Protein AF-A0A9X7P7D6-F1 (afdb_monomer_lite)

Foldseek 3Di:
DLVVCLVVVHEEEDADECLLCVLVVHDCLVVVVVNVVSVYHYAHEFFQWDPNPPPDPPTDGDPPPVSVVVRVVVRQVVCVVSVHRHPHYDYPDPD

pLDDT: mean 92.71, std 6.26, range [69.5, 98.5]

Secondary structure (DSSP, 8-state):
-HHHHHHTT---EEEE-HHHHHHTT---HHHHHHHHHTT-EEEEEE--BSTT--SSTT--B---HHHHHHHHHHHHHHHHHTT-----EEES---

Structure (mmCIF, N/CA/C/O backbone):
data_AF-A0A9X7P7D6-F1
#
_entry.id   AF-A0A9X7P7D6-F1
#
loop_
_atom_site.group_PDB
_atom_site.id
_atom_site.type_symbol
_atom_site.label_atom_id
_atom_site.label_alt_id
_atom_site.label_comp_id
_atom_site.label_asym_id
_atom_site.label_entity_id
_atom_site.label_seq_id
_atom_site.pdbx_PDB_ins_code
_atom_site.Cartn_x
_atom_site.Cartn_y
_atom_site.Cartn_z
_atom_site.occupancy
_atom_site.B_iso_or_equiv
_atom_site.auth_seq_id
_atom_site.auth_comp_id
_atom_site.auth_asym_id
_atom_site.auth_atom_id
_atom_site.pdbx_PDB_model_num
ATOM 1 N N . MET A 1 1 ? 3.170 0.646 19.014 1.00 77.62 1 MET A N 1
ATOM 2 C CA . MET A 1 1 ? 2.281 1.727 18.528 1.00 77.62 1 MET A CA 1
ATOM 3 C C . MET A 1 1 ? 0.835 1.246 18.457 1.00 77.62 1 MET A C 1
ATOM 5 O O . MET A 1 1 ? 0.040 1.791 19.205 1.00 77.62 1 MET A O 1
ATOM 9 N N . LEU A 1 2 ? 0.523 0.174 17.716 1.00 83.00 2 LEU A N 1
ATOM 10 C CA . LEU A 1 2 ? -0.821 -0.438 17.668 1.00 83.00 2 LEU A CA 1
ATOM 11 C C . LEU A 1 2 ? -1.446 -0.690 19.053 1.00 83.00 2 LEU A C 1
ATOM 13 O O . LEU A 1 2 ? -2.543 -0.222 19.321 1.00 83.00 2 LEU A O 1
ATOM 17 N N . GLN A 1 3 ? -0.704 -1.303 19.984 1.00 83.81 3 GLN A N 1
ATOM 18 C CA . GLN A 1 3 ? -1.169 -1.506 21.368 1.00 83.81 3 GLN A CA 1
ATOM 19 C C . GLN A 1 3 ? -1.549 -0.203 22.088 1.00 83.81 3 GLN A C 1
ATOM 21 O O . GLN A 1 3 ? -2.490 -0.190 22.872 1.00 83.81 3 GLN A O 1
ATOM 26 N N . ARG A 1 4 ? -0.836 0.903 21.823 1.00 88.56 4 ARG A N 1
ATOM 27 C CA . ARG A 1 4 ? -1.163 2.211 22.409 1.00 88.56 4 ARG A CA 1
ATOM 28 C C . ARG A 1 4 ? -2.419 2.792 21.767 1.00 88.56 4 ARG A C 1
ATOM 30 O O . ARG A 1 4 ? -3.275 3.272 22.494 1.00 88.56 4 ARG A O 1
ATOM 37 N N . LEU A 1 5 ? -2.545 2.721 20.439 1.00 89.50 5 LEU A N 1
ATOM 38 C CA . LEU A 1 5 ? -3.763 3.162 19.748 1.00 89.50 5 LEU A CA 1
ATOM 39 C C . LEU A 1 5 ? -4.987 2.403 20.265 1.00 89.50 5 LEU A C 1
ATOM 41 O O . LEU A 1 5 ? -5.983 3.026 20.615 1.00 89.50 5 LEU A O 1
ATOM 45 N N . HIS A 1 6 ? -4.865 1.086 20.427 1.00 86.19 6 HIS A N 1
ATOM 46 C CA . HIS A 1 6 ? -5.916 0.255 20.996 1.00 86.19 6 HIS A CA 1
ATOM 47 C C . HIS A 1 6 ? -6.245 0.637 22.449 1.00 86.19 6 HIS A C 1
ATOM 49 O O . HIS A 1 6 ? -7.408 0.880 22.768 1.00 86.19 6 HIS A O 1
ATOM 55 N N . LEU A 1 7 ? -5.230 0.769 23.316 1.00 91.56 7 LEU A N 1
ATOM 56 C CA . LEU A 1 7 ? -5.406 1.147 24.726 1.00 91.56 7 LEU A CA 1
ATOM 57 C C . LEU A 1 7 ? -6.147 2.482 24.882 1.00 91.56 7 LEU A C 1
ATOM 59 O O . LEU A 1 7 ? -7.005 2.616 25.751 1.00 91.56 7 LEU A O 1
ATOM 63 N N . TYR A 1 8 ? -5.830 3.457 24.030 1.00 92.94 8 TYR A N 1
ATOM 64 C CA . TYR A 1 8 ? -6.444 4.785 24.058 1.00 92.94 8 TYR A CA 1
ATOM 65 C C . TYR A 1 8 ? -7.684 4.914 23.162 1.00 92.94 8 TYR A C 1
ATOM 67 O O . TYR A 1 8 ? -8.220 6.013 23.044 1.00 92.94 8 TYR A O 1
ATOM 75 N N . LYS A 1 9 ? -8.159 3.818 22.548 1.00 90.38 9 LYS A N 1
ATOM 76 C CA . LYS A 1 9 ? -9.295 3.800 21.605 1.00 90.38 9 LYS A CA 1
ATOM 77 C C . LYS A 1 9 ? -9.159 4.826 20.472 1.00 90.38 9 LYS A C 1
ATOM 79 O O . LYS A 1 9 ? -10.134 5.449 20.060 1.00 90.38 9 LYS A O 1
ATOM 84 N N . LEU A 1 10 ? -7.937 5.017 19.983 1.00 94.38 10 LEU A N 1
ATOM 85 C CA . LEU A 1 10 ? -7.636 5.929 18.888 1.00 94.38 10 LEU A CA 1
ATOM 86 C C . LEU A 1 10 ? -7.684 5.184 17.558 1.00 94.38 10 LEU A C 1
ATOM 88 O O . LEU A 1 10 ? -7.085 4.120 17.410 1.00 94.38 10 LEU A O 1
ATOM 92 N N . GLN A 1 11 ? -8.350 5.787 16.578 1.00 92.94 11 GLN A N 1
ATOM 93 C CA . GLN A 1 11 ? -8.314 5.349 15.188 1.00 92.94 11 GLN A CA 1
ATOM 94 C C . GLN A 1 11 ? -7.245 6.123 14.418 1.00 92.94 11 GLN A C 1
ATOM 96 O O . GLN A 1 11 ? -6.821 7.209 14.812 1.00 92.94 11 GLN A O 1
ATOM 101 N N . GLY A 1 12 ? -6.787 5.535 13.321 1.00 93.69 12 GLY A N 1
ATOM 102 C CA . GLY A 1 12 ? -5.744 6.107 12.490 1.00 93.69 12 GLY A CA 1
ATOM 103 C C . GLY A 1 12 ? -5.719 5.441 11.127 1.00 93.69 12 GLY A C 1
ATOM 104 O O . GLY A 1 12 ? -6.352 4.401 10.924 1.00 93.69 12 GLY A O 1
ATOM 105 N N . THR A 1 13 ? -4.961 6.053 10.227 1.00 96.81 13 THR A N 1
ATOM 106 C CA . THR A 1 13 ? -4.750 5.578 8.863 1.00 96.81 13 THR A CA 1
ATOM 107 C C . THR A 1 13 ? -3.370 4.949 8.755 1.00 96.81 13 THR A C 1
ATOM 109 O O . THR A 1 13 ? -2.357 5.573 9.080 1.00 96.81 13 THR A O 1
ATOM 112 N N . PHE A 1 14 ? -3.328 3.704 8.297 1.00 97.19 14 PHE A N 1
ATOM 113 C CA . PHE A 1 14 ? -2.102 2.960 8.062 1.00 97.19 14 PHE A CA 1
ATOM 114 C C . PHE A 1 14 ? -1.812 2.940 6.570 1.00 97.19 14 PHE A C 1
ATOM 116 O O . PHE A 1 14 ? -2.514 2.298 5.795 1.00 97.19 14 PHE A O 1
ATOM 123 N N . PHE A 1 15 ? -0.754 3.642 6.180 1.00 97.94 15 PHE A N 1
ATOM 124 C CA . PHE A 1 15 ? -0.264 3.662 4.809 1.00 97.94 15 PHE A CA 1
ATOM 125 C C . PHE A 1 15 ? 0.611 2.428 4.562 1.00 97.94 15 PHE A C 1
ATOM 127 O O . PHE A 1 15 ? 1.713 2.315 5.102 1.00 97.94 15 PHE A O 1
ATOM 134 N N . VAL A 1 16 ? 0.103 1.483 3.773 1.00 97.75 16 VAL A N 1
ATOM 135 C CA . VAL A 1 16 ? 0.729 0.180 3.522 1.00 97.75 16 VAL A CA 1
ATOM 136 C C . VAL A 1 16 ? 1.449 0.194 2.179 1.00 97.75 16 VAL A C 1
ATOM 138 O O . VAL A 1 16 ? 0.854 0.524 1.157 1.00 97.75 16 VAL A O 1
ATOM 141 N N . TYR A 1 17 ? 2.727 -0.198 2.185 1.00 96.56 17 TYR A N 1
ATOM 142 C CA . TYR A 1 17 ? 3.543 -0.378 0.981 1.00 96.56 17 TYR A CA 1
ATOM 143 C C . TYR A 1 17 ? 3.756 -1.873 0.701 1.00 96.56 17 TYR A C 1
ATOM 145 O O . TYR A 1 17 ? 4.695 -2.467 1.246 1.00 96.56 17 TYR A O 1
ATOM 153 N N . PRO A 1 18 ? 2.892 -2.507 -0.114 1.00 95.62 18 PRO A N 1
ATOM 154 C CA . PRO A 1 18 ? 2.885 -3.961 -0.257 1.00 95.62 18 PRO A CA 1
ATOM 155 C C . PRO A 1 18 ? 4.053 -4.499 -1.096 1.00 95.62 18 PRO A C 1
ATOM 157 O O . PRO A 1 18 ? 4.550 -5.593 -0.828 1.00 95.62 18 PRO A O 1
ATOM 160 N N . PHE A 1 19 ? 4.562 -3.728 -2.063 1.00 95.38 19 PHE A N 1
ATOM 161 C CA . PHE A 1 19 ? 5.582 -4.212 -3.001 1.00 95.38 19 PHE A CA 1
ATOM 162 C C . PHE A 1 19 ? 6.879 -4.673 -2.330 1.00 95.38 19 PHE A C 1
ATOM 164 O O . PHE A 1 19 ? 7.528 -5.603 -2.804 1.00 95.38 19 PHE A O 1
ATOM 171 N N . ARG A 1 20 ? 7.259 -4.060 -1.201 1.00 92.75 20 ARG A N 1
ATOM 172 C CA . ARG A 1 20 ? 8.434 -4.494 -0.432 1.00 92.75 20 ARG A CA 1
ATOM 173 C C . ARG A 1 20 ? 8.287 -5.931 0.068 1.00 92.75 20 ARG A C 1
ATOM 175 O O . ARG A 1 20 ? 9.237 -6.702 -0.030 1.00 92.75 20 ARG A O 1
ATOM 182 N N . ALA A 1 21 ? 7.114 -6.275 0.595 1.00 93.75 21 ALA A N 1
ATOM 183 C CA . ALA A 1 21 ? 6.821 -7.626 1.057 1.00 93.75 21 ALA A CA 1
ATOM 184 C C . ALA A 1 21 ? 6.764 -8.605 -0.123 1.00 93.75 21 ALA A C 1
ATOM 186 O O . ALA A 1 21 ? 7.381 -9.664 -0.062 1.00 93.75 21 ALA A O 1
ATOM 187 N N . GLN A 1 22 ? 6.144 -8.190 -1.233 1.00 93.44 22 GLN A N 1
ATOM 188 C CA . GLN A 1 22 ? 6.072 -8.981 -2.461 1.00 93.44 22 GLN A CA 1
ATOM 189 C C . GLN A 1 22 ? 7.463 -9.338 -3.014 1.00 93.44 22 GLN A C 1
ATOM 191 O O . GLN A 1 22 ? 7.722 -10.497 -3.324 1.00 93.44 22 GLN A O 1
ATOM 196 N N . VAL A 1 23 ? 8.391 -8.376 -3.091 1.00 93.56 23 VAL A N 1
ATOM 197 C CA . VAL A 1 23 ? 9.778 -8.634 -3.532 1.00 93.56 23 VAL A CA 1
ATOM 198 C C . VAL A 1 23 ? 10.524 -9.559 -2.568 1.00 93.56 23 VAL A C 1
ATOM 200 O O . VAL A 1 23 ? 11.367 -10.342 -3.002 1.00 93.56 23 VAL A O 1
ATOM 203 N N . ALA A 1 24 ? 10.218 -9.490 -1.273 1.00 92.69 24 ALA A N 1
ATOM 204 C CA . ALA A 1 24 ? 10.794 -10.373 -0.265 1.00 92.69 24 ALA A CA 1
ATOM 205 C C . ALA A 1 24 ? 10.135 -11.768 -0.214 1.00 92.69 24 ALA A C 1
ATOM 207 O O . ALA A 1 24 ? 10.590 -12.605 0.563 1.00 92.69 24 ALA A O 1
ATOM 208 N N . GLY A 1 25 ? 9.075 -12.019 -0.997 1.00 94.50 25 GLY A N 1
ATOM 209 C CA . GLY A 1 25 ? 8.283 -13.251 -0.917 1.00 94.50 25 GLY A CA 1
ATOM 210 C C . GLY A 1 25 ? 7.577 -13.427 0.432 1.00 94.50 25 GLY A C 1
ATOM 211 O O . GLY A 1 25 ? 7.398 -14.552 0.889 1.00 94.50 25 GLY A O 1
ATOM 212 N N . ALA A 1 26 ? 7.250 -12.321 1.105 1.00 94.75 26 ALA A N 1
ATOM 213 C CA . ALA A 1 26 ? 6.629 -12.322 2.420 1.00 94.75 26 ALA A CA 1
ATOM 214 C C . ALA A 1 26 ? 5.122 -12.063 2.321 1.00 94.75 26 ALA A C 1
ATOM 216 O O . ALA A 1 26 ? 4.693 -11.068 1.736 1.00 94.75 26 ALA A O 1
ATOM 217 N N . GLU A 1 27 ? 4.337 -12.908 2.985 1.00 95.06 27 GLU A N 1
ATOM 218 C CA . GLU A 1 27 ? 2.897 -12.717 3.145 1.00 95.06 27 GLU A CA 1
ATOM 219 C C . GLU A 1 27 ? 2.609 -11.730 4.280 1.00 95.06 27 GLU A C 1
ATOM 221 O O . GLU A 1 27 ? 3.086 -11.891 5.406 1.00 95.06 27 GLU A O 1
ATOM 226 N N . ILE A 1 28 ? 1.831 -10.685 3.986 1.00 96.31 28 ILE A N 1
ATOM 227 C CA . ILE A 1 28 ? 1.461 -9.647 4.966 1.00 96.31 28 ILE A CA 1
ATOM 228 C C . ILE A 1 28 ? -0.048 -9.478 5.1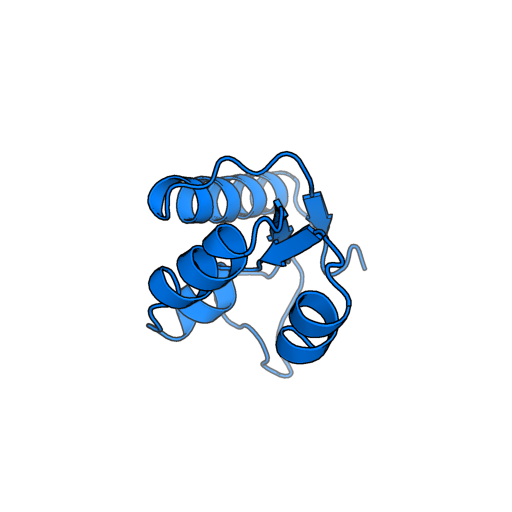39 1.00 96.31 28 ILE A C 1
ATOM 230 O O . ILE A 1 28 ? -0.465 -8.717 6.009 1.00 96.31 28 ILE A O 1
ATOM 234 N N . SER A 1 29 ? -0.858 -10.181 4.346 1.00 96.38 29 SER A N 1
ATOM 235 C CA . SER A 1 29 ? -2.314 -10.018 4.281 1.00 96.38 29 SER A CA 1
ATOM 236 C C . SER A 1 29 ? -2.978 -10.162 5.651 1.00 96.38 29 SER A C 1
ATOM 238 O O . SER A 1 29 ? -3.728 -9.279 6.056 1.00 96.38 29 SER A O 1
ATOM 240 N N . GLU A 1 30 ? -2.622 -11.203 6.412 1.00 95.81 30 GLU A N 1
ATOM 241 C CA . GLU A 1 30 ? -3.143 -11.441 7.767 1.00 95.81 30 GLU A CA 1
ATOM 242 C C . GLU A 1 30 ? -2.843 -10.263 8.704 1.00 95.81 30 GLU A C 1
ATOM 244 O O . GLU A 1 30 ? -3.731 -9.742 9.372 1.00 95.81 30 GLU A O 1
ATOM 249 N N . ARG A 1 31 ? -1.611 -9.743 8.677 1.00 94.88 31 ARG A N 1
ATOM 250 C CA . ARG A 1 31 ? -1.219 -8.599 9.510 1.00 94.88 31 ARG A CA 1
ATOM 251 C C . ARG A 1 31 ? -1.981 -7.324 9.141 1.00 94.88 31 ARG A C 1
ATOM 253 O O . ARG A 1 31 ? -2.310 -6.531 10.019 1.00 94.88 31 ARG A O 1
ATOM 260 N N . VAL A 1 32 ? -2.239 -7.092 7.853 1.00 96.81 32 VAL A N 1
ATOM 261 C CA . VAL A 1 32 ? -3.030 -5.934 7.403 1.00 96.81 32 VAL A CA 1
ATOM 262 C C . VAL A 1 32 ? -4.499 -6.098 7.821 1.00 96.81 32 VAL A C 1
ATOM 264 O O . VAL A 1 32 ? -5.108 -5.135 8.286 1.00 96.81 32 VAL A O 1
ATOM 267 N N . GLN A 1 33 ? -5.039 -7.318 7.749 1.00 96.31 33 GLN A N 1
ATOM 268 C CA . GLN A 1 33 ? -6.383 -7.659 8.227 1.00 96.31 33 GLN A CA 1
ATOM 269 C C . GLN A 1 33 ? -6.548 -7.469 9.730 1.00 96.31 33 GLN A C 1
ATOM 271 O O . GLN A 1 33 ? -7.539 -6.877 10.151 1.00 96.31 33 GLN A O 1
ATOM 276 N N . GLU A 1 34 ? -5.568 -7.870 10.535 1.00 93.81 34 GLU A N 1
ATOM 277 C CA . GLU A 1 34 ? -5.571 -7.603 11.974 1.00 93.81 34 GLU A CA 1
ATOM 278 C C . GLU A 1 34 ? -5.633 -6.101 12.267 1.00 93.81 34 GLU A C 1
ATOM 280 O O . GLU A 1 34 ? -6.448 -5.663 13.076 1.00 93.81 34 GLU A O 1
ATOM 285 N N . ILE A 1 35 ? -4.816 -5.289 11.583 1.00 94.06 35 ILE A N 1
ATOM 286 C CA . ILE A 1 35 ? -4.827 -3.827 11.747 1.00 94.06 35 ILE A CA 1
ATOM 287 C C . ILE A 1 35 ? -6.211 -3.263 11.404 1.00 94.06 35 ILE A C 1
ATOM 289 O O . ILE A 1 35 ? -6.761 -2.474 12.175 1.00 94.06 35 ILE A O 1
ATOM 293 N N . ALA A 1 36 ? -6.799 -3.687 10.286 1.00 95.00 36 ALA A N 1
ATOM 294 C CA . ALA A 1 36 ? -8.129 -3.248 9.878 1.00 95.00 36 ALA A CA 1
ATOM 295 C C . ALA A 1 36 ? -9.227 -3.685 10.865 1.00 95.00 36 ALA A C 1
ATOM 297 O O . ALA A 1 36 ? -10.140 -2.909 11.146 1.00 95.00 36 ALA A O 1
ATOM 298 N N . ALA A 1 37 ? -9.120 -4.883 11.450 1.00 93.38 37 ALA A N 1
ATOM 299 C CA . ALA A 1 37 ? -10.073 -5.406 12.431 1.00 93.38 37 ALA A CA 1
ATOM 300 C C . ALA A 1 37 ? -10.146 -4.558 13.717 1.00 93.38 37 ALA A C 1
ATOM 302 O O . ALA A 1 37 ? -11.175 -4.550 14.392 1.00 93.38 37 ALA A O 1
ATOM 303 N N . PHE A 1 38 ? -9.103 -3.779 14.028 1.00 91.06 38 PHE A N 1
ATOM 304 C CA . PHE A 1 38 ? -9.126 -2.779 15.103 1.00 91.06 38 PHE A CA 1
ATOM 305 C C . PHE A 1 38 ? -9.827 -1.459 14.719 1.00 91.06 38 PHE A C 1
ATOM 307 O O . PHE A 1 38 ? -9.848 -0.519 15.515 1.00 91.06 38 PHE A O 1
ATOM 314 N N . GLY A 1 39 ? -10.425 -1.375 13.527 1.00 92.75 39 GLY A N 1
ATOM 315 C CA . GLY A 1 39 ? -11.149 -0.199 13.040 1.00 92.75 39 GLY A CA 1
ATOM 316 C C . GLY A 1 39 ? -10.243 0.893 12.471 1.00 92.75 39 GLY A C 1
ATOM 317 O O . GLY A 1 39 ? -10.635 2.060 12.461 1.00 92.75 39 GLY A O 1
ATOM 318 N N . HIS A 1 40 ? -9.028 0.540 12.049 1.00 95.62 40 HIS A N 1
ATOM 319 C CA . HIS A 1 40 ? -8.110 1.449 11.369 1.00 95.62 40 HIS A CA 1
ATOM 320 C C . HIS A 1 40 ? -8.385 1.497 9.860 1.00 95.62 40 HIS A C 1
ATOM 322 O O . HIS A 1 40 ? -8.794 0.503 9.261 1.00 95.62 40 HIS A O 1
ATOM 328 N N . GLU A 1 41 ? -8.118 2.641 9.230 1.00 97.31 41 GLU A N 1
ATOM 329 C CA . GLU A 1 41 ? -8.133 2.744 7.769 1.00 97.31 41 GLU A CA 1
ATOM 330 C C . GLU A 1 41 ? -6.851 2.126 7.196 1.00 97.31 41 GLU A C 1
ATOM 332 O O . GLU A 1 41 ? -5.750 2.409 7.675 1.00 97.31 41 GLU A O 1
ATOM 337 N N . ILE A 1 42 ? -6.991 1.331 6.133 1.00 98.31 42 ILE A N 1
ATOM 338 C CA . ILE A 1 42 ? -5.872 0.870 5.309 1.00 98.31 42 ILE A CA 1
ATOM 339 C C . ILE A 1 42 ? -5.791 1.754 4.062 1.00 98.31 42 ILE A C 1
ATOM 341 O O . ILE A 1 42 ? -6.691 1.750 3.223 1.00 98.31 42 ILE A O 1
ATOM 345 N N . ALA A 1 43 ? -4.703 2.512 3.950 1.00 98.44 43 ALA A N 1
ATOM 346 C CA . ALA A 1 43 ? -4.423 3.426 2.849 1.00 98.44 43 ALA A CA 1
ATOM 347 C C . ALA A 1 43 ? -3.190 2.976 2.058 1.00 98.44 43 ALA A C 1
ATOM 349 O O . ALA A 1 43 ? -2.350 2.218 2.548 1.00 98.44 43 ALA A O 1
ATOM 350 N N . GLN A 1 44 ? -3.054 3.468 0.831 1.00 98.50 44 GLN A N 1
ATOM 351 C CA . GLN A 1 44 ? -1.966 3.081 -0.058 1.00 98.50 44 GLN A CA 1
ATOM 352 C C . GLN A 1 44 ? -0.700 3.902 0.195 1.00 98.50 44 GLN A C 1
ATOM 354 O O . GLN A 1 44 ? -0.730 5.133 0.207 1.00 98.50 44 GLN A O 1
ATOM 359 N N . HIS A 1 45 ? 0.433 3.214 0.316 1.00 98.06 45 HIS A N 1
ATOM 360 C CA . HIS A 1 45 ? 1.760 3.808 0.246 1.00 98.06 45 HIS A CA 1
ATOM 361 C C . HIS A 1 45 ? 2.521 3.275 -0.964 1.00 98.06 45 HIS A C 1
ATOM 363 O O . HIS A 1 45 ? 2.654 2.063 -1.107 1.00 98.06 45 HIS A O 1
ATOM 369 N N . THR A 1 46 ? 3.073 4.151 -1.802 1.00 96.94 46 THR A N 1
ATOM 370 C CA . THR A 1 46 ? 3.805 3.720 -3.005 1.00 96.94 46 THR A CA 1
ATOM 371 C C . THR A 1 46 ? 5.159 4.404 -3.115 1.00 96.94 46 THR A C 1
ATOM 373 O O . THR A 1 46 ? 5.273 5.622 -2.978 1.00 96.94 46 THR A O 1
ATOM 376 N N . HIS A 1 47 ? 6.187 3.614 -3.424 1.00 95.31 47 HIS A N 1
ATOM 377 C CA . HIS A 1 47 ? 7.473 4.103 -3.918 1.00 95.31 47 HIS A CA 1
ATOM 378 C C . HIS A 1 47 ? 7.615 3.818 -5.417 1.00 95.31 47 HIS A C 1
ATOM 380 O O . HIS A 1 47 ? 7.169 2.779 -5.909 1.00 95.31 47 HIS A O 1
ATOM 386 N N . PHE A 1 48 ? 8.303 4.714 -6.124 1.00 94.19 48 PHE A N 1
ATOM 387 C CA . PHE A 1 48 ? 8.481 4.672 -7.577 1.00 94.19 48 PHE A CA 1
ATOM 388 C C . PHE A 1 48 ? 9.876 4.175 -7.965 1.00 94.19 48 PHE A C 1
ATOM 390 O O . PHE A 1 48 ? 10.621 4.851 -8.668 1.00 94.19 48 PHE A O 1
ATOM 397 N N . TYR A 1 49 ? 10.268 3.004 -7.465 1.00 91.62 49 TYR A N 1
ATOM 398 C CA . TYR A 1 49 ? 11.577 2.431 -7.782 1.00 91.62 49 TYR A CA 1
ATOM 399 C C . TYR A 1 49 ? 11.636 1.874 -9.210 1.00 91.62 49 TYR A C 1
ATOM 401 O O . TYR A 1 49 ? 10.651 1.347 -9.735 1.00 91.62 49 TYR A O 1
ATOM 409 N N . ALA A 1 50 ? 12.822 1.943 -9.809 1.00 89.62 50 ALA A N 1
ATOM 410 C CA . ALA A 1 50 ? 13.169 1.237 -11.030 1.00 89.62 50 ALA A CA 1
ATOM 411 C C . ALA A 1 50 ? 13.339 -0.262 -10.720 1.00 89.62 50 ALA A C 1
ATOM 413 O O . ALA A 1 50 ? 14.270 -0.681 -10.025 1.00 89.62 50 ALA A O 1
ATOM 414 N N . GLY A 1 51 ? 12.425 -1.089 -11.229 1.00 87.81 51 GLY A N 1
ATOM 415 C CA . GLY A 1 51 ? 12.460 -2.540 -11.032 1.00 87.81 51 GLY A CA 1
ATOM 416 C C . GLY A 1 51 ? 12.182 -2.981 -9.586 1.00 87.81 51 GLY A C 1
ATOM 417 O O . GLY A 1 51 ? 11.297 -2.450 -8.917 1.00 87.81 51 GLY A O 1
ATOM 418 N N . THR A 1 52 ? 12.903 -4.008 -9.124 1.00 86.38 52 THR A N 1
ATOM 419 C CA . THR A 1 52 ? 12.672 -4.701 -7.837 1.00 86.38 52 THR A CA 1
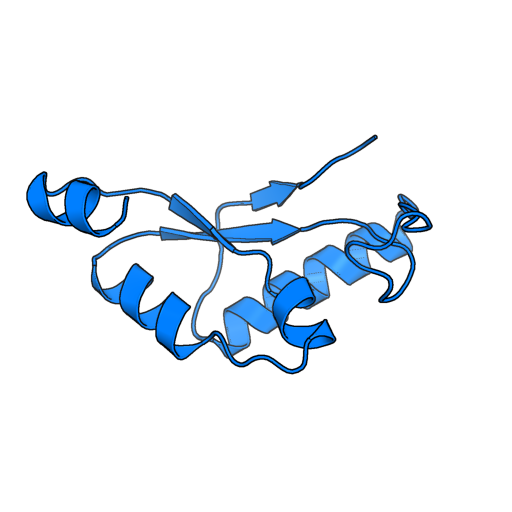ATOM 420 C C . THR A 1 52 ? 13.799 -4.510 -6.820 1.00 86.38 52 THR A C 1
ATOM 422 O O . THR A 1 52 ? 13.742 -5.075 -5.730 1.00 86.38 52 THR A O 1
ATOM 425 N N . LYS A 1 53 ? 14.835 -3.719 -7.133 1.00 81.25 53 LYS A N 1
ATOM 426 C CA . LYS A 1 53 ? 15.941 -3.436 -6.203 1.00 81.25 53 LYS A CA 1
ATOM 427 C C . LYS A 1 53 ? 15.504 -2.439 -5.129 1.00 81.25 53 LYS A C 1
ATOM 429 O O . LYS A 1 53 ? 15.853 -1.263 -5.153 1.00 81.25 53 LYS A O 1
ATOM 434 N N . ILE A 1 54 ? 14.715 -2.926 -4.183 1.00 78.06 54 ILE A N 1
ATOM 435 C CA . ILE A 1 54 ? 14.251 -2.180 -3.014 1.00 78.06 54 ILE A CA 1
ATOM 436 C C . ILE A 1 54 ? 15.330 -2.290 -1.920 1.00 78.06 54 ILE A C 1
ATOM 438 O O . ILE A 1 54 ? 15.982 -3.323 -1.791 1.00 78.06 54 ILE A O 1
ATOM 442 N N . ASP A 1 55 ? 15.556 -1.218 -1.154 1.00 76.50 55 ASP A N 1
ATOM 443 C CA . ASP A 1 55 ? 16.504 -1.151 -0.018 1.00 76.50 55 ASP A CA 1
ATOM 444 C C . ASP A 1 55 ? 17.991 -1.407 -0.317 1.00 76.50 55 ASP A C 1
ATOM 446 O O . ASP A 1 55 ? 18.802 -1.522 0.603 1.00 76.50 55 ASP A O 1
ATOM 450 N N . LYS A 1 56 ? 18.390 -1.456 -1.588 1.00 76.75 56 LYS A N 1
ATOM 451 C CA . LYS A 1 56 ? 19.803 -1.531 -1.962 1.00 76.75 56 LYS A CA 1
ATOM 452 C C . LYS A 1 56 ? 20.424 -0.130 -2.082 1.00 76.75 56 LYS A C 1
ATOM 454 O O . LYS A 1 56 ? 19.697 0.821 -2.376 1.00 76.75 56 LYS A O 1
ATOM 459 N N . PRO A 1 57 ? 21.749 0.018 -1.880 1.00 78.00 57 PRO A N 1
ATOM 460 C CA . PRO A 1 57 ? 22.438 1.297 -2.078 1.00 78.00 57 PRO A CA 1
ATOM 461 C C . PRO A 1 57 ? 22.276 1.850 -3.498 1.00 78.00 57 PRO A C 1
ATOM 463 O O . PRO A 1 57 ? 22.274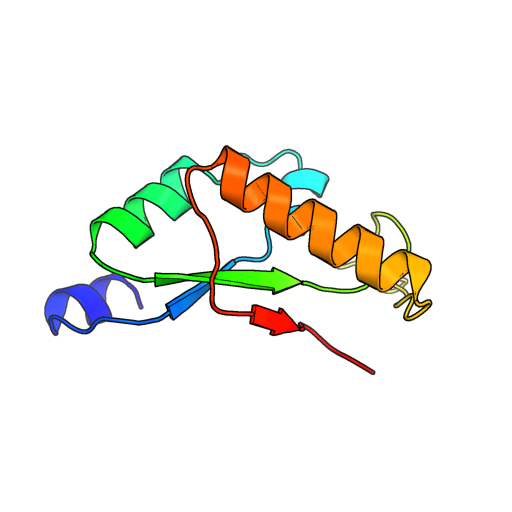 3.058 -3.689 1.00 78.00 57 PRO A O 1
ATOM 466 N N . ASP A 1 58 ? 22.108 0.962 -4.480 1.00 79.19 58 ASP A N 1
ATOM 467 C CA . ASP A 1 58 ? 21.896 1.266 -5.894 1.00 79.19 58 ASP A CA 1
ATOM 468 C C . ASP A 1 58 ? 20.410 1.332 -6.279 1.00 79.19 58 ASP A C 1
ATOM 470 O O . ASP A 1 58 ? 20.081 1.214 -7.459 1.00 79.19 58 ASP A O 1
ATOM 474 N N . LYS A 1 59 ? 19.489 1.488 -5.317 1.00 82.62 59 LYS A N 1
ATOM 475 C CA . LYS A 1 59 ? 18.081 1.721 -5.651 1.00 82.62 59 LYS A CA 1
ATOM 476 C C . LYS A 1 59 ? 17.955 3.048 -6.400 1.00 82.62 59 LYS A C 1
ATOM 478 O O . LYS A 1 59 ? 18.446 4.079 -5.946 1.00 82.62 59 LYS A O 1
ATOM 483 N N . VAL A 1 60 ? 17.278 3.014 -7.539 1.00 87.19 60 VAL A N 1
ATOM 484 C CA . VAL A 1 60 ? 17.050 4.186 -8.388 1.00 87.19 60 VAL A CA 1
ATOM 485 C C . VAL A 1 60 ? 15.554 4.443 -8.448 1.00 87.19 60 VAL A C 1
ATOM 487 O O . VAL A 1 60 ? 14.771 3.498 -8.553 1.00 87.19 60 VAL A O 1
ATOM 490 N N . ASN A 1 61 ? 15.152 5.708 -8.361 1.00 89.31 61 ASN A N 1
ATOM 491 C CA . ASN A 1 61 ? 13.774 6.110 -8.620 1.00 89.31 61 ASN A CA 1
ATOM 492 C C . ASN A 1 61 ? 13.560 6.257 -10.131 1.00 89.31 61 ASN A C 1
ATOM 494 O O . ASN A 1 61 ? 14.419 6.776 -10.840 1.00 89.31 61 ASN A O 1
ATOM 498 N N . ASP A 1 62 ? 12.401 5.826 -10.612 1.00 92.25 62 ASP A N 1
ATOM 499 C CA . ASP A 1 62 ? 11.928 6.052 -11.973 1.00 92.25 62 ASP A CA 1
ATOM 500 C C . ASP A 1 62 ? 10.587 6.786 -11.889 1.00 92.25 62 ASP A C 1
ATOM 502 O O . ASP A 1 62 ? 9.550 6.207 -11.560 1.00 92.25 62 ASP A O 1
ATOM 506 N N . LEU A 1 63 ? 10.634 8.093 -12.148 1.00 93.75 63 LEU A N 1
ATOM 507 C CA . LEU A 1 63 ? 9.476 8.987 -12.116 1.00 93.75 63 LEU A CA 1
ATOM 508 C C . LEU A 1 63 ? 8.879 9.213 -13.513 1.00 93.75 63 LEU A C 1
ATOM 510 O O . LEU A 1 63 ? 8.162 10.193 -13.726 1.00 93.75 63 LEU A O 1
ATOM 514 N N . SER A 1 64 ? 9.163 8.330 -14.477 1.00 95.06 64 SER A N 1
ATOM 515 C CA . SER A 1 64 ? 8.410 8.305 -15.732 1.00 95.06 64 SER A CA 1
ATOM 516 C C . SER A 1 64 ? 6.917 8.114 -15.448 1.00 95.06 64 SER A C 1
ATOM 518 O O . SER A 1 64 ? 6.517 7.461 -14.477 1.00 95.06 64 SER A O 1
ATOM 520 N N . LYS A 1 65 ? 6.064 8.697 -16.297 1.00 95.81 65 LYS A N 1
ATOM 521 C CA . LYS A 1 65 ? 4.603 8.617 -16.129 1.00 95.81 65 LYS A CA 1
ATOM 522 C C . LYS A 1 65 ? 4.136 7.165 -16.136 1.00 95.81 65 LYS A C 1
ATOM 524 O O . LYS A 1 65 ? 3.261 6.784 -15.361 1.00 95.81 65 LYS A O 1
ATOM 529 N N . GLU A 1 66 ? 4.761 6.366 -16.988 1.00 96.88 66 GLU A N 1
ATOM 530 C CA . GLU A 1 66 ? 4.511 4.948 -17.172 1.00 96.88 66 GLU A CA 1
ATOM 531 C C . GLU A 1 66 ? 4.839 4.175 -15.891 1.00 96.88 66 GLU A C 1
ATOM 533 O O . GLU A 1 66 ? 4.018 3.386 -15.419 1.00 96.88 66 GLU A O 1
ATOM 538 N N . ASN A 1 67 ? 6.000 4.435 -15.277 1.00 95.50 67 ASN A N 1
ATOM 539 C CA . ASN A 1 67 ? 6.381 3.753 -14.045 1.00 95.50 67 ASN A CA 1
ATOM 540 C C . ASN A 1 67 ? 5.523 4.176 -12.849 1.00 95.50 67 ASN A C 1
ATOM 542 O O . ASN A 1 67 ? 5.142 3.320 -12.048 1.00 95.50 67 ASN A O 1
ATOM 546 N N . ILE A 1 68 ? 5.177 5.462 -12.749 1.00 96.44 68 ILE A N 1
ATOM 547 C CA . ILE A 1 68 ? 4.265 5.969 -11.717 1.00 96.44 68 ILE A CA 1
ATOM 548 C C . ILE A 1 68 ? 2.919 5.250 -11.811 1.00 96.44 68 ILE A C 1
ATOM 550 O O . ILE A 1 68 ? 2.485 4.649 -10.828 1.00 96.44 68 ILE A O 1
ATOM 554 N N . ALA A 1 69 ? 2.288 5.251 -12.989 1.00 97.56 69 ALA A N 1
ATOM 555 C CA . ALA A 1 69 ? 0.998 4.597 -13.198 1.00 97.56 69 ALA A CA 1
ATOM 556 C C . ALA A 1 69 ? 1.065 3.099 -12.866 1.00 97.56 69 ALA A C 1
ATOM 558 O O . ALA A 1 69 ? 0.223 2.583 -12.133 1.00 97.56 69 ALA A O 1
ATOM 559 N N . ARG A 1 70 ? 2.117 2.416 -13.331 1.00 97.44 70 ARG A N 1
ATOM 560 C CA . ARG A 1 70 ? 2.343 0.992 -13.062 1.00 97.44 70 ARG A CA 1
ATOM 561 C C . ARG A 1 70 ? 2.503 0.694 -11.568 1.00 97.44 70 ARG A C 1
ATOM 563 O O . ARG A 1 70 ? 1.938 -0.282 -11.083 1.00 97.44 70 ARG A O 1
ATOM 570 N N . CYS A 1 71 ? 3.278 1.496 -10.836 1.00 96.81 71 CYS A N 1
ATOM 571 C CA . CYS A 1 71 ? 3.494 1.297 -9.400 1.00 96.81 71 CYS A CA 1
ATOM 572 C C . CYS A 1 71 ? 2.220 1.560 -8.594 1.00 96.81 71 CYS A C 1
ATOM 574 O O . CYS A 1 71 ? 1.906 0.780 -7.697 1.00 96.81 71 CYS A O 1
ATOM 576 N N . LEU A 1 72 ? 1.481 2.623 -8.935 1.00 97.50 72 LEU A N 1
ATOM 577 C CA . LEU A 1 72 ? 0.204 2.938 -8.298 1.00 97.50 72 LEU A CA 1
ATOM 578 C C . LEU A 1 72 ? -0.803 1.807 -8.492 1.00 97.50 72 LEU A C 1
ATOM 580 O O . LEU A 1 72 ? -1.395 1.369 -7.512 1.00 97.50 72 LEU A O 1
ATOM 584 N N . GLN A 1 73 ? -0.948 1.321 -9.729 1.00 98.12 73 GLN A N 1
ATOM 585 C CA . GLN A 1 73 ? -1.873 0.241 -10.056 1.00 98.12 73 GLN A CA 1
ATOM 586 C C . GLN A 1 73 ? -1.503 -1.052 -9.326 1.00 98.12 73 GLN A C 1
ATOM 588 O O . GLN A 1 73 ? -2.351 -1.629 -8.657 1.00 98.12 73 GLN A O 1
ATOM 593 N N . ARG A 1 74 ? -0.228 -1.463 -9.375 1.00 97.50 74 ARG A N 1
ATOM 594 C CA . ARG A 1 74 ? 0.253 -2.673 -8.691 1.00 97.50 74 ARG A CA 1
ATOM 595 C C . ARG A 1 74 ? -0.068 -2.645 -7.198 1.00 97.50 74 ARG A C 1
ATOM 597 O O . ARG A 1 74 ? -0.567 -3.629 -6.658 1.00 97.50 74 ARG A O 1
ATOM 604 N N . ASP A 1 75 ? 0.259 -1.545 -6.519 1.00 97.69 75 ASP A N 1
ATOM 605 C CA . ASP A 1 75 ? 0.065 -1.457 -5.069 1.00 97.69 75 ASP A CA 1
ATOM 606 C C . ASP A 1 75 ? -1.426 -1.389 -4.716 1.00 97.69 75 ASP A C 1
ATOM 608 O O . ASP A 1 75 ? -1.845 -2.007 -3.738 1.00 97.69 75 ASP A O 1
ATOM 612 N N . PHE A 1 76 ? -2.227 -0.701 -5.536 1.00 98.38 76 PHE A N 1
ATOM 613 C CA . PHE A 1 76 ? -3.680 -0.650 -5.393 1.00 98.38 76 PHE A CA 1
ATOM 614 C C . PHE A 1 76 ? -4.318 -2.037 -5.533 1.00 98.38 76 PHE A C 1
ATOM 616 O O . PHE A 1 76 ? -5.091 -2.449 -4.670 1.00 98.38 76 PHE A O 1
ATOM 623 N N . GLU A 1 77 ? -3.979 -2.766 -6.599 1.00 98.19 77 GLU A N 1
ATOM 624 C CA . GLU A 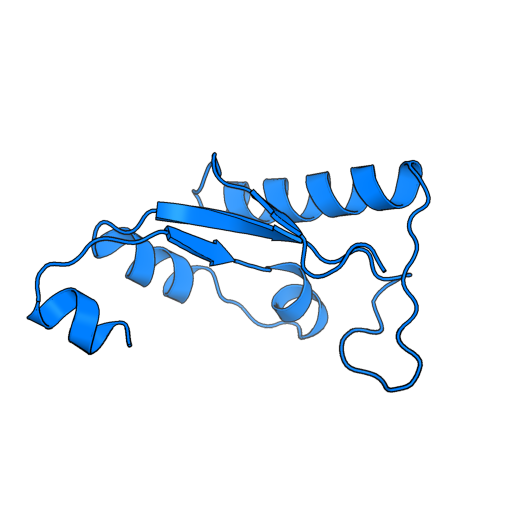1 77 ? -4.481 -4.118 -6.867 1.00 98.19 77 GLU A CA 1
ATOM 625 C C . GLU A 1 77 ? -4.074 -5.081 -5.757 1.00 98.19 77 GLU A C 1
ATOM 627 O O . GLU A 1 77 ? -4.924 -5.780 -5.219 1.00 98.19 77 GLU A O 1
ATOM 632 N N . THR A 1 78 ? -2.813 -5.027 -5.320 1.00 97.81 78 THR A N 1
ATOM 633 C CA . THR A 1 78 ? -2.335 -5.867 -4.213 1.00 97.81 78 THR A CA 1
ATOM 634 C C . THR A 1 78 ? -3.139 -5.635 -2.930 1.00 97.81 78 THR A C 1
ATOM 636 O O . THR A 1 78 ? -3.461 -6.583 -2.219 1.00 97.81 78 THR A O 1
ATOM 639 N N . LEU A 1 79 ? -3.486 -4.383 -2.612 1.00 98.12 79 LEU A N 1
ATOM 640 C CA . LEU A 1 79 ? -4.334 -4.087 -1.454 1.00 98.12 79 LEU A CA 1
ATOM 641 C C . LEU A 1 79 ? -5.781 -4.560 -1.666 1.00 98.12 79 LEU A C 1
ATOM 643 O O . LEU A 1 79 ? -6.388 -5.070 -0.722 1.00 98.12 79 LEU A O 1
ATOM 647 N N . CYS A 1 80 ? -6.311 -4.453 -2.888 1.00 98.06 80 CYS A N 1
ATOM 648 C CA . CYS A 1 80 ? -7.637 -4.972 -3.233 1.00 98.06 80 CYS A CA 1
ATOM 649 C C . CYS A 1 80 ? -7.712 -6.492 -3.073 1.00 98.06 80 CYS A C 1
ATOM 651 O O . CYS A 1 80 ? -8.683 -6.984 -2.500 1.00 98.06 80 CYS A O 1
ATOM 653 N N . ASP A 1 81 ? -6.673 -7.216 -3.486 1.00 96.88 81 ASP A N 1
ATOM 654 C CA . ASP A 1 81 ? -6.571 -8.669 -3.326 1.00 96.88 81 ASP A CA 1
ATOM 655 C C . ASP A 1 81 ? -6.529 -9.086 -1.846 1.00 96.88 81 ASP A C 1
ATOM 657 O O . ASP A 1 81 ? -7.025 -10.149 -1.475 1.00 96.88 81 ASP A O 1
ATOM 661 N N . MET A 1 82 ? -6.011 -8.220 -0.967 1.00 96.62 82 MET A N 1
ATOM 662 C CA . MET A 1 82 ? -6.059 -8.404 0.491 1.00 96.62 82 MET A CA 1
ATOM 663 C C . MET A 1 82 ? -7.437 -8.090 1.106 1.00 96.62 82 MET A C 1
ATOM 665 O O . MET A 1 82 ? -7.637 -8.310 2.304 1.00 96.62 82 MET A O 1
ATOM 669 N N . GLY A 1 83 ? -8.385 -7.594 0.304 1.00 97.19 83 GLY A N 1
ATOM 670 C CA . GLY A 1 83 ? -9.735 -7.210 0.719 1.00 97.19 83 GLY A CA 1
ATOM 671 C C . GLY A 1 83 ? -9.908 -5.721 1.031 1.00 97.19 83 GLY A C 1
ATOM 672 O O . GLY A 1 83 ? -10.939 -5.336 1.583 1.00 97.19 83 GLY A O 1
ATOM 673 N N . PHE A 1 84 ? -8.935 -4.869 0.690 1.00 97.56 84 PHE A N 1
ATOM 674 C CA . PHE A 1 84 ? -8.966 -3.438 0.999 1.00 97.56 84 PHE A CA 1
ATOM 675 C C . PHE A 1 84 ? -9.063 -2.591 -0.257 1.00 97.56 84 PHE A C 1
ATOM 677 O O . PHE A 1 84 ? -8.235 -2.683 -1.153 1.00 97.56 84 PHE A O 1
ATOM 684 N N . ARG A 1 85 ? -10.029 -1.673 -0.285 1.00 97.00 85 ARG A N 1
ATOM 685 C CA . ARG A 1 85 ? -10.093 -0.633 -1.312 1.00 97.00 85 ARG A CA 1
ATOM 686 C C . ARG A 1 85 ? -9.561 0.679 -0.725 1.00 97.00 85 ARG A C 1
ATOM 688 O O . ARG A 1 85 ? -10.328 1.362 -0.046 1.00 97.00 85 ARG A O 1
ATOM 695 N N . PRO A 1 86 ? -8.276 1.023 -0.920 1.00 97.00 86 PRO A N 1
ATOM 696 C CA . PRO A 1 86 ? -7.697 2.207 -0.296 1.00 97.00 86 PRO A CA 1
ATOM 697 C C . PRO A 1 86 ? -8.287 3.492 -0.896 1.00 97.00 86 PRO A C 1
ATOM 699 O O . PRO A 1 86 ? -8.398 3.624 -2.116 1.00 97.00 86 PRO A O 1
ATOM 702 N N . TYR A 1 87 ? -8.641 4.446 -0.030 1.00 95.19 87 TYR A N 1
ATOM 703 C CA . TYR A 1 87 ? -9.082 5.797 -0.410 1.00 95.19 87 TYR A CA 1
ATOM 704 C C . TYR A 1 87 ? -8.001 6.846 -0.129 1.00 95.19 87 TYR A C 1
ATOM 706 O O . TYR A 1 87 ? -7.830 7.784 -0.907 1.00 95.19 87 TYR A O 1
ATOM 714 N N . GLY A 1 88 ? -7.249 6.677 0.962 1.00 96.75 88 GLY A N 1
ATOM 715 C CA . GLY A 1 88 ? -6.043 7.448 1.236 1.00 96.75 88 GLY A CA 1
ATOM 716 C C . GLY A 1 88 ? -4.845 6.987 0.402 1.00 96.75 88 GLY A C 1
ATOM 717 O O . GLY A 1 88 ? -4.662 5.796 0.136 1.00 96.75 88 GLY A O 1
ATOM 718 N N . PHE A 1 89 ? -3.986 7.940 0.043 1.00 97.44 89 PHE A N 1
ATOM 719 C CA . PHE A 1 89 ? -2.735 7.693 -0.668 1.00 97.44 89 PHE A CA 1
ATOM 720 C C . PHE A 1 89 ? -1.605 8.562 -0.109 1.00 97.44 89 PHE A C 1
ATOM 722 O O . PHE A 1 89 ? -1.807 9.742 0.178 1.00 97.44 89 PHE A O 1
ATOM 729 N N . THR A 1 90 ? -0.401 7.996 -0.008 1.00 97.31 90 THR A N 1
ATOM 730 C CA . THR A 1 90 ? 0.829 8.769 0.177 1.00 97.31 90 THR A CA 1
ATOM 731 C C . THR A 1 90 ? 1.994 8.171 -0.605 1.00 97.31 90 THR A C 1
ATOM 733 O O . THR 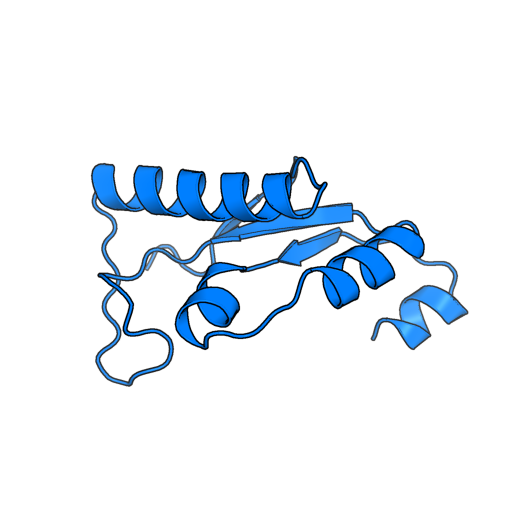A 1 90 ? 2.178 6.953 -0.662 1.00 97.31 90 THR A O 1
ATOM 736 N N . ALA A 1 91 ? 2.826 9.024 -1.191 1.00 94.56 91 ALA A N 1
ATOM 737 C CA . ALA A 1 91 ? 4.050 8.586 -1.846 1.00 94.56 91 ALA A CA 1
ATOM 738 C C . ALA A 1 91 ? 5.198 8.495 -0.836 1.00 94.56 91 ALA A C 1
ATOM 740 O O . ALA A 1 91 ? 5.305 9.314 0.074 1.00 94.56 91 ALA A O 1
ATOM 741 N N . GLY A 1 92 ? 6.088 7.523 -1.024 1.00 83.69 92 GLY A N 1
ATOM 742 C CA . GLY A 1 92 ? 7.334 7.420 -0.265 1.00 83.69 92 GLY A CA 1
ATOM 743 C C . GLY A 1 92 ? 8.268 8.599 -0.501 1.00 83.69 92 GLY A C 1
ATOM 744 O O . GLY A 1 92 ? 8.761 9.208 0.443 1.00 83.69 92 GLY A O 1
ATOM 745 N N . GLY A 1 93 ? 8.497 8.933 -1.767 1.00 82.94 93 GLY A N 1
ATOM 746 C CA . GLY A 1 93 ? 9.321 10.065 -2.165 1.00 82.94 93 GLY A CA 1
ATOM 747 C C . GLY A 1 93 ? 9.082 10.427 -3.624 1.00 82.94 93 GLY A C 1
ATOM 748 O O . GLY A 1 93 ? 8.864 9.547 -4.456 1.00 82.94 93 GLY A O 1
ATOM 749 N N . TRP A 1 94 ? 9.123 11.727 -3.903 1.00 82.62 94 TRP A N 1
ATOM 750 C CA . TRP A 1 94 ? 9.016 12.316 -5.244 1.00 82.62 94 TRP A CA 1
ATOM 751 C C . TRP A 1 94 ? 10.356 12.874 -5.753 1.00 82.62 94 TRP A C 1
ATOM 753 O O . TRP A 1 94 ? 10.378 13.581 -6.756 1.00 82.62 94 TRP A O 1
ATOM 763 N N . ILE A 1 95 ? 11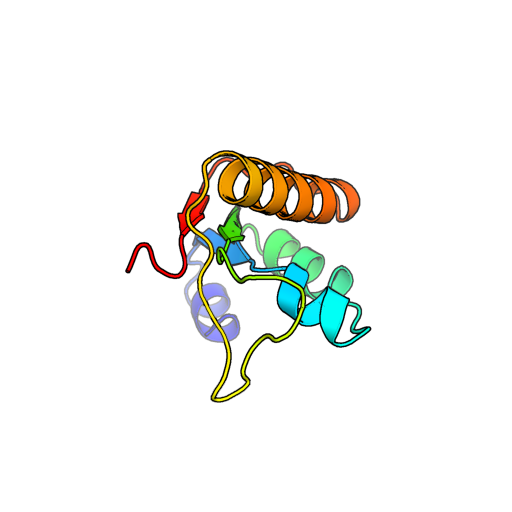.447 12.602 -5.030 1.00 69.50 95 ILE A N 1
ATOM 764 C CA . ILE A 1 95 ? 12.789 13.163 -5.242 1.00 69.50 95 ILE A CA 1
ATOM 765 C C . ILE A 1 95 ? 13.827 12.065 -5.437 1.00 69.50 95 ILE A C 1
ATOM 767 O O . ILE A 1 95 ? 13.620 10.952 -4.896 1.00 69.50 95 ILE A O 1
#

Radius of gyration: 14.28 Å; chains: 1; bounding box: 34×26×42 Å

Organism: NCBI:txid1266720

Sequence (95 aa):
MLQRLHLYKLQGTFFVYPFRAQVAGAEISERVQEIAAFGHEIAQHTHFYAGTKIDKPDKVNDLSKENIARCLQRDFETLCDMGFRPYGFTAGGWI

InterPro domains:
  IPR002509 NodB homology domain [PS51677] (1-95)
  IPR011330 Glycoside hydrolase/deacetylase, beta/alpha-barrel [SSF88713] (3-94)